Protein AF-A0A7C0XBI8-F1 (afdb_monomer_lite)

Foldseek 3Di:
DAQEDEAEAQAPVSLVVQVVQVVVPHLYEYEYQDPFGRPPDDPVVRVVSVVVQVVSPSYDYDNDDDPDDDDDDPDDDDDDDD

Sequence (82 aa):
MPSSTLIIGGGVVGIELGTILSSLGSDVTIVEMMDHILPGEDEDSIYETLELLDVKGGYSYTSLKIHQVRTKLSAWITSSTW

Radius of gyration: 14.23 Å; chains: 1; bounding box: 27×31×35 Å

pLDDT: mean 79.51, std 15.03, range [34.5, 92.5]

Structure (mmCIF, N/CA/C/O backbone):
data_AF-A0A7C0XBI8-F1
#
_entry.id   AF-A0A7C0XBI8-F1
#
loop_
_atom_site.group_PDB
_atom_site.id
_atom_site.type_symbol
_atom_site.label_atom_id
_atom_site.label_alt_id
_atom_site.label_comp_id
_atom_site.label_asym_id
_atom_site.label_entity_id
_atom_site.label_seq_id
_atom_site.pdbx_PDB_ins_code
_atom_site.Cartn_x
_atom_site.Cartn_y
_atom_site.Cartn_z
_atom_site.occupancy
_atom_site.B_iso_or_equiv
_atom_site.auth_seq_id
_atom_site.auth_comp_id
_atom_site.auth_asym_id
_atom_site.auth_atom_id
_atom_site.pdbx_PDB_model_num
ATOM 1 N N . MET A 1 1 ? -5.565 -2.202 16.350 1.00 79.38 1 MET A N 1
ATOM 2 C CA . MET A 1 1 ? -5.141 -1.591 15.075 1.00 79.38 1 MET A CA 1
ATOM 3 C C . MET A 1 1 ? -6.173 -0.582 14.615 1.00 79.38 1 MET A C 1
ATOM 5 O O . MET A 1 1 ? -7.280 -0.628 15.152 1.00 79.38 1 MET A O 1
ATOM 9 N N . PRO A 1 2 ? -5.829 0.346 13.700 1.00 85.38 2 PRO A N 1
ATOM 10 C CA . PRO A 1 2 ? -6.829 1.153 13.009 1.00 85.38 2 PRO A CA 1
ATOM 11 C C . PRO A 1 2 ? -7.914 0.250 12.417 1.00 85.38 2 PRO A C 1
ATOM 13 O O . PRO A 1 2 ? -7.619 -0.871 12.015 1.00 85.38 2 PRO A O 1
ATOM 16 N N . SER A 1 3 ? -9.161 0.719 12.382 1.00 88.75 3 SER A N 1
ATOM 17 C CA . SER A 1 3 ? -10.237 -0.025 11.716 1.00 88.75 3 SER A CA 1
ATOM 18 C C . SER A 1 3 ? -10.044 -0.073 10.200 1.00 88.75 3 SER A C 1
ATOM 20 O O . SER A 1 3 ? -10.460 -1.031 9.565 1.00 88.75 3 SER A O 1
ATOM 22 N N . SER A 1 4 ? -9.404 0.953 9.635 1.00 89.75 4 SER A N 1
ATOM 23 C CA . SER A 1 4 ? -9.021 1.025 8.226 1.00 89.75 4 SER A CA 1
ATOM 24 C C . SER A 1 4 ? -7.692 1.761 8.066 1.00 89.75 4 SER A C 1
ATOM 26 O O . SER A 1 4 ? -7.315 2.588 8.902 1.00 89.75 4 SER A O 1
ATOM 28 N N . THR A 1 5 ? -6.950 1.453 7.008 1.00 91.56 5 THR A N 1
ATOM 29 C CA . THR A 1 5 ? -5.668 2.075 6.666 1.00 91.56 5 THR A CA 1
ATOM 30 C C . THR A 1 5 ? -5.594 2.309 5.164 1.00 91.56 5 THR A C 1
ATOM 32 O O . THR A 1 5 ? -5.745 1.384 4.377 1.00 91.56 5 THR A O 1
ATOM 35 N N . LEU A 1 6 ? -5.315 3.551 4.773 1.00 90.81 6 LEU A N 1
ATOM 36 C CA . LEU A 1 6 ? -4.987 3.912 3.398 1.00 90.81 6 LEU A CA 1
ATOM 37 C C . LEU A 1 6 ? -3.464 4.017 3.251 1.00 90.81 6 LEU A C 1
ATOM 39 O O . LEU A 1 6 ? -2.837 4.819 3.943 1.00 90.81 6 LEU A O 1
ATOM 43 N N . ILE A 1 7 ? -2.890 3.250 2.332 1.00 91.00 7 ILE A N 1
ATOM 44 C CA . ILE A 1 7 ? -1.488 3.327 1.919 1.00 91.00 7 ILE A CA 1
ATOM 45 C C . ILE A 1 7 ? -1.444 3.938 0.519 1.00 91.00 7 ILE A C 1
ATOM 47 O O . ILE A 1 7 ? -2.202 3.550 -0.365 1.00 91.00 7 ILE A O 1
ATOM 51 N N . ILE A 1 8 ? -0.565 4.918 0.322 1.00 91.75 8 ILE A N 1
ATOM 52 C CA . ILE A 1 8 ? -0.366 5.589 -0.966 1.00 91.75 8 ILE A CA 1
ATOM 53 C C . ILE A 1 8 ? 1.012 5.175 -1.485 1.00 91.75 8 ILE A C 1
ATOM 55 O O . ILE A 1 8 ? 2.021 5.503 -0.863 1.00 91.75 8 ILE A O 1
ATOM 59 N N . GLY A 1 9 ? 1.031 4.460 -2.606 1.00 89.56 9 GLY A N 1
ATOM 60 C CA . GLY A 1 9 ? 2.191 3.784 -3.180 1.00 89.56 9 GLY A CA 1
ATOM 61 C C . GLY A 1 9 ? 2.106 2.265 -3.000 1.00 89.56 9 GLY A C 1
ATOM 62 O O . GLY A 1 9 ? 2.093 1.764 -1.878 1.00 89.56 9 GLY A O 1
ATOM 63 N N . GLY A 1 10 ? 2.076 1.540 -4.116 1.00 89.25 10 GLY A N 1
ATOM 64 C CA . GLY A 1 10 ? 2.020 0.083 -4.230 1.00 89.25 10 GLY A CA 1
ATOM 65 C C . GLY A 1 10 ? 3.372 -0.577 -4.507 1.00 89.25 10 GLY A C 1
ATOM 66 O O . GLY A 1 10 ? 3.401 -1.699 -4.997 1.00 89.25 10 GLY A O 1
ATOM 67 N N . GLY A 1 11 ? 4.492 0.092 -4.224 1.00 90.19 11 GLY A N 1
ATOM 68 C CA . GLY A 1 11 ? 5.820 -0.534 -4.242 1.00 90.19 11 GLY A CA 1
ATOM 69 C C . GLY A 1 11 ? 6.034 -1.514 -3.078 1.00 90.19 11 GLY A C 1
ATOM 70 O O . GLY A 1 11 ? 5.193 -1.614 -2.184 1.00 90.19 11 GLY A O 1
ATOM 71 N N . VAL A 1 12 ? 7.191 -2.187 -3.054 1.00 90.75 12 VAL A N 1
ATOM 72 C CA . VAL A 1 12 ? 7.527 -3.261 -2.089 1.00 90.75 12 VAL A CA 1
ATOM 73 C C . VAL A 1 12 ? 7.192 -2.878 -0.642 1.00 90.75 12 VAL A C 1
ATOM 75 O O . VAL A 1 12 ? 6.440 -3.580 0.026 1.00 90.75 12 VAL A O 1
ATOM 78 N N . VAL A 1 13 ? 7.644 -1.706 -0.187 1.00 92.50 13 VAL A N 1
ATOM 79 C CA . VAL A 1 13 ? 7.407 -1.227 1.190 1.00 92.50 13 VAL A CA 1
ATOM 80 C C . VAL A 1 13 ? 5.917 -1.031 1.497 1.00 92.50 13 VAL A C 1
ATOM 82 O O . VAL A 1 13 ? 5.462 -1.343 2.597 1.00 92.50 13 VAL A O 1
ATOM 85 N N . GLY A 1 14 ? 5.142 -0.509 0.541 1.00 90.88 14 GLY A N 1
ATOM 86 C CA . GLY A 1 14 ? 3.703 -0.297 0.711 1.00 90.88 14 GLY A CA 1
ATOM 87 C C . GLY A 1 14 ? 2.943 -1.618 0.819 1.00 90.88 14 GLY A C 1
ATOM 88 O O . GLY A 1 14 ? 2.055 -1.750 1.660 1.00 90.88 14 GLY A O 1
ATOM 89 N N . ILE A 1 15 ? 3.348 -2.611 0.025 1.00 89.25 15 ILE A N 1
ATOM 90 C CA . ILE A 1 15 ? 2.785 -3.965 0.043 1.00 89.25 15 ILE A CA 1
ATOM 91 C C . ILE A 1 15 ? 3.151 -4.705 1.335 1.00 89.25 15 ILE A C 1
ATOM 93 O O . ILE A 1 15 ? 2.275 -5.309 1.953 1.00 89.25 15 ILE A O 1
ATOM 97 N N . GLU A 1 16 ? 4.401 -4.627 1.797 1.00 89.94 16 GLU A N 1
ATOM 98 C CA . GLU A 1 16 ? 4.841 -5.245 3.056 1.00 89.94 16 GLU A CA 1
ATOM 99 C C . GLU A 1 16 ? 4.113 -4.655 4.268 1.00 89.94 16 GLU A C 1
ATOM 101 O O . GLU A 1 16 ? 3.538 -5.389 5.078 1.00 89.94 16 GLU A O 1
ATOM 106 N N . LEU A 1 17 ? 4.090 -3.322 4.379 1.00 91.69 17 LE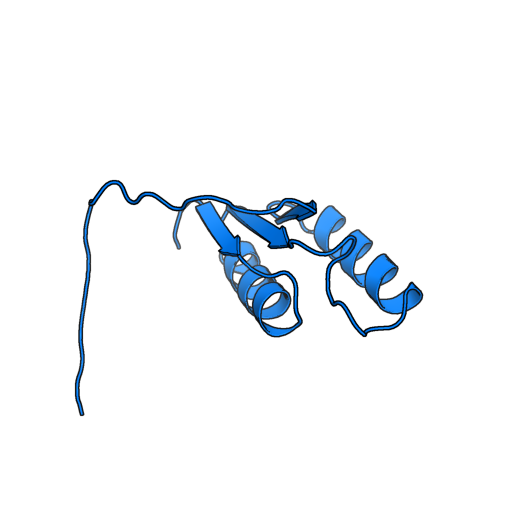U A N 1
ATOM 107 C CA . LEU A 1 17 ? 3.401 -2.643 5.472 1.00 91.69 17 LEU A CA 1
ATOM 108 C C . LEU A 1 17 ? 1.902 -2.914 5.420 1.00 91.69 17 LEU A C 1
ATOM 110 O O . LEU A 1 17 ? 1.297 -3.177 6.460 1.00 91.69 17 LEU A O 1
ATOM 114 N N . GLY A 1 18 ? 1.329 -2.880 4.214 1.00 89.62 18 GLY A N 1
ATOM 115 C CA . GLY A 1 18 ? -0.038 -3.292 3.960 1.00 89.62 18 GLY A CA 1
ATOM 116 C C . GLY A 1 18 ? -0.274 -4.651 4.581 1.00 89.62 18 GLY A C 1
ATOM 117 O O . GLY A 1 18 ? -1.025 -4.708 5.549 1.00 89.62 18 GLY A O 1
ATOM 118 N N . THR A 1 19 ? 0.455 -5.667 4.100 1.00 88.06 19 THR A N 1
ATOM 119 C CA . THR A 1 19 ? 0.385 -7.084 4.506 1.00 88.06 19 THR A CA 1
ATOM 120 C C . THR A 1 19 ? 0.387 -7.265 6.025 1.00 88.06 19 THR A C 1
ATOM 122 O O . THR A 1 19 ? -0.410 -8.034 6.578 1.00 88.06 19 THR A O 1
ATOM 125 N N . ILE A 1 20 ? 1.272 -6.549 6.721 1.00 89.94 20 ILE A N 1
ATOM 126 C CA . ILE A 1 20 ? 1.359 -6.588 8.182 1.00 89.94 20 ILE A CA 1
ATOM 127 C C . ILE A 1 20 ? 0.089 -6.005 8.813 1.00 89.94 20 ILE A C 1
ATOM 129 O O . ILE A 1 20 ? -0.469 -6.601 9.734 1.00 89.94 20 ILE A O 1
ATOM 133 N N . LEU A 1 21 ? -0.398 -4.863 8.326 1.00 90.81 21 LEU A N 1
ATOM 134 C CA . LEU A 1 21 ? -1.535 -4.166 8.921 1.00 90.81 21 LEU A CA 1
ATOM 135 C C . LEU A 1 21 ? -2.860 -4.925 8.777 1.00 90.81 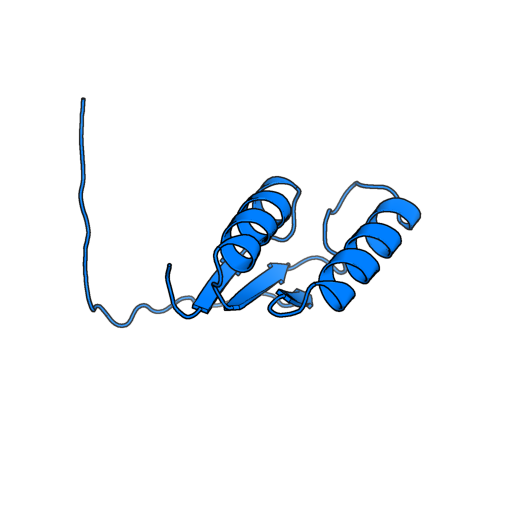21 LEU A C 1
ATOM 137 O O . LEU A 1 21 ? -3.595 -4.967 9.768 1.00 90.81 21 LEU A O 1
ATOM 141 N N . SER A 1 22 ? -3.168 -5.564 7.637 1.00 88.69 22 SER A N 1
ATOM 142 C CA . SER A 1 22 ? -4.395 -6.387 7.586 1.00 88.69 22 SER A CA 1
ATOM 143 C C . SER A 1 22 ? -4.245 -7.725 8.302 1.00 88.69 22 SER A C 1
ATOM 145 O O . SER A 1 22 ? -5.206 -8.175 8.921 1.00 88.69 22 SER A O 1
ATOM 147 N N . SER A 1 23 ? -3.036 -8.301 8.380 1.00 88.50 23 SER A N 1
ATOM 148 C CA . SER A 1 23 ? -2.804 -9.480 9.236 1.00 88.50 23 SER A CA 1
ATOM 149 C C . SER A 1 23 ? -3.082 -9.177 10.717 1.00 88.50 23 SER A C 1
ATOM 151 O O . SER A 1 23 ? -3.443 -10.063 11.488 1.00 88.50 23 SER A O 1
ATOM 153 N N . LEU A 1 24 ? -2.947 -7.909 11.117 1.00 90.50 24 LEU A N 1
ATOM 154 C CA . LEU A 1 24 ? -3.295 -7.401 12.445 1.00 90.50 24 LEU A CA 1
ATOM 155 C C . LEU A 1 24 ? -4.751 -6.892 12.548 1.00 90.50 24 LEU A C 1
ATOM 157 O O . LEU A 1 24 ? -5.125 -6.309 13.571 1.00 90.50 24 LEU A O 1
ATOM 161 N N . GLY A 1 25 ? -5.568 -7.107 11.513 1.00 88.44 25 GLY A N 1
ATOM 162 C CA . GLY A 1 25 ? -7.007 -6.836 11.480 1.00 88.44 25 GLY A CA 1
ATOM 163 C C . GLY A 1 25 ? -7.427 -5.444 10.993 1.00 88.44 25 GLY A C 1
ATOM 164 O O . GLY A 1 25 ? -8.571 -5.064 11.225 1.00 88.44 25 GLY A O 1
ATOM 165 N N . SER A 1 26 ? -6.534 -4.665 10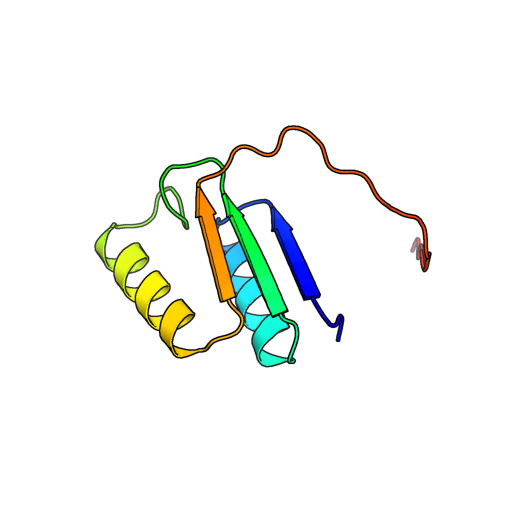.374 1.00 90.56 26 SER A N 1
ATOM 166 C CA . SER A 1 26 ? -6.900 -3.391 9.729 1.00 90.56 26 SER A CA 1
ATOM 167 C C . SER A 1 26 ? -7.479 -3.633 8.333 1.00 90.56 26 SER A C 1
ATOM 169 O O . SER A 1 26 ? -6.924 -4.431 7.591 1.00 90.56 26 SER A O 1
ATOM 171 N N . ASP A 1 27 ? -8.535 -2.928 7.930 1.00 90.19 27 ASP A N 1
ATOM 172 C CA . ASP A 1 27 ? -8.985 -2.928 6.530 1.00 90.19 27 ASP A CA 1
ATOM 173 C C . ASP A 1 27 ? -8.057 -2.042 5.679 1.00 90.19 27 ASP A C 1
ATOM 175 O O . ASP A 1 27 ? -8.043 -0.816 5.831 1.00 90.19 27 ASP A O 1
ATOM 179 N N . VAL A 1 28 ? -7.213 -2.646 4.841 1.00 90.50 28 VAL A N 1
ATOM 180 C CA . VAL A 1 28 ? -6.143 -1.946 4.122 1.00 90.50 28 VAL A CA 1
ATOM 181 C C . VAL A 1 28 ? -6.550 -1.658 2.677 1.00 90.50 28 VAL A C 1
ATOM 183 O O . VAL A 1 28 ? -6.906 -2.542 1.903 1.00 90.50 28 VAL A O 1
ATOM 186 N N . THR A 1 29 ? -6.413 -0.401 2.268 1.00 89.81 29 THR A N 1
ATOM 187 C CA . THR A 1 29 ? -6.521 0.033 0.871 1.00 89.81 29 THR A CA 1
ATOM 188 C C . THR A 1 29 ? -5.179 0.580 0.409 1.00 89.81 29 THR A C 1
ATOM 190 O O . THR A 1 29 ? -4.628 1.471 1.053 1.00 89.81 29 THR A O 1
ATOM 193 N N . ILE A 1 30 ? -4.661 0.087 -0.712 1.00 89.12 30 ILE A N 1
ATOM 194 C CA . ILE A 1 30 ? -3.432 0.567 -1.347 1.00 89.12 30 ILE A CA 1
ATOM 195 C C . ILE A 1 30 ? -3.807 1.324 -2.621 1.00 89.12 30 ILE A C 1
ATOM 197 O O . ILE A 1 30 ? -4.545 0.829 -3.465 1.00 89.12 30 ILE A O 1
ATOM 201 N N . VAL A 1 31 ? -3.302 2.539 -2.784 1.00 89.25 31 VAL A N 1
ATOM 202 C CA . VAL A 1 31 ? -3.505 3.322 -4.006 1.00 89.25 31 VAL A CA 1
ATOM 203 C C . VAL A 1 31 ? -2.168 3.499 -4.696 1.00 89.25 31 VAL A C 1
ATOM 205 O O . VAL A 1 31 ? -1.259 4.089 -4.118 1.00 89.25 31 VAL A O 1
ATOM 208 N N . GLU A 1 32 ? -2.057 3.014 -5.925 1.00 88.12 32 GLU A N 1
ATOM 209 C CA . GLU A 1 32 ? -0.877 3.169 -6.774 1.00 88.12 32 GLU A CA 1
ATOM 210 C C . GLU A 1 32 ? -1.234 4.050 -7.973 1.00 88.12 32 GLU A C 1
ATOM 212 O O . GLU A 1 32 ? -2.349 4.005 -8.479 1.00 88.12 32 GLU A O 1
ATOM 217 N N . MET A 1 33 ? -0.313 4.909 -8.401 1.00 87.06 33 MET A N 1
ATOM 218 C CA . MET A 1 33 ? -0.511 5.761 -9.570 1.00 87.06 33 MET A CA 1
ATOM 219 C C . MET A 1 33 ? -0.195 5.024 -10.876 1.00 87.06 33 MET A C 1
ATOM 221 O O . MET A 1 33 ? -0.763 5.375 -11.909 1.00 87.06 33 MET A O 1
ATOM 225 N N . MET A 1 34 ? 0.736 4.070 -10.842 1.00 86.69 34 MET A N 1
ATOM 226 C CA . MET A 1 34 ? 1.089 3.227 -11.982 1.00 86.69 34 MET A CA 1
ATOM 227 C C . MET A 1 34 ? 0.002 2.189 -12.281 1.00 86.69 34 MET A C 1
ATOM 229 O O . MET A 1 34 ? -0.911 1.970 -11.486 1.00 86.69 34 MET A O 1
ATOM 233 N N . ASP A 1 35 ? 0.101 1.554 -13.450 1.00 83.50 35 ASP A N 1
ATOM 234 C CA . ASP A 1 35 ? -0.913 0.611 -13.931 1.00 83.50 35 ASP A CA 1
ATOM 235 C C . ASP A 1 35 ? -1.036 -0.629 -13.033 1.00 83.50 35 ASP A C 1
ATOM 237 O O . ASP A 1 35 ? -2.125 -1.189 -12.909 1.00 83.50 35 ASP A O 1
ATOM 241 N N . HIS A 1 36 ? 0.053 -1.013 -12.364 1.00 82.56 36 HIS A N 1
ATOM 242 C CA . HIS A 1 36 ? 0.145 -2.168 -11.476 1.00 82.56 36 HIS A CA 1
ATOM 243 C C . HIS A 1 36 ? 0.943 -1.853 -10.204 1.00 82.56 36 HIS A C 1
ATOM 245 O O . HIS A 1 36 ? 1.762 -0.931 -10.158 1.00 82.56 36 HIS A O 1
ATOM 251 N N . ILE A 1 37 ? 0.695 -2.654 -9.164 1.00 86.25 37 ILE A N 1
ATOM 252 C CA . ILE A 1 37 ? 1.530 -2.694 -7.961 1.00 86.25 37 ILE A CA 1
ATOM 253 C C . ILE A 1 37 ? 2.914 -3.269 -8.286 1.00 86.25 37 ILE A C 1
ATOM 255 O O . ILE A 1 37 ? 3.093 -3.916 -9.313 1.00 86.25 37 ILE A O 1
ATOM 259 N N . LEU A 1 38 ? 3.875 -3.050 -7.389 1.00 88.75 38 LEU A N 1
ATOM 260 C CA . LEU A 1 38 ? 5.268 -3.477 -7.530 1.00 88.75 38 LEU A CA 1
ATOM 261 C C . LEU A 1 38 ? 5.883 -3.073 -8.887 1.00 88.75 38 LEU A C 1
ATOM 263 O O . LEU A 1 38 ? 6.423 -3.917 -9.600 1.00 88.75 38 LEU A O 1
ATOM 267 N N . PRO A 1 39 ? 5.817 -1.781 -9.268 1.00 80.88 39 PRO A N 1
ATOM 268 C CA . PRO A 1 39 ? 6.338 -1.349 -10.555 1.00 80.88 39 PRO A CA 1
ATOM 269 C C . PRO A 1 39 ? 7.844 -1.616 -10.645 1.00 80.88 39 PRO A C 1
ATOM 271 O O . PRO A 1 39 ? 8.624 -1.104 -9.839 1.00 80.88 39 PRO A O 1
ATOM 274 N N . GLY A 1 40 ? 8.244 -2.403 -11.644 1.00 83.56 40 GLY A N 1
ATOM 275 C CA . GLY A 1 40 ? 9.628 -2.837 -11.855 1.00 83.56 40 GLY A CA 1
ATOM 276 C C . GLY A 1 40 ? 9.891 -4.310 -11.533 1.00 83.56 40 GLY A C 1
ATOM 277 O O . GLY A 1 40 ? 10.957 -4.803 -11.896 1.00 83.56 40 GLY A O 1
ATOM 278 N N . GLU A 1 41 ? 8.937 -5.003 -10.910 1.00 87.12 41 GLU A N 1
ATOM 279 C CA . GLU A 1 41 ? 8.964 -6.460 -10.757 1.00 87.12 41 GLU A CA 1
ATOM 280 C C . GLU A 1 41 ? 8.396 -7.169 -12.001 1.00 87.12 41 GLU A C 1
ATOM 282 O O . GLU A 1 41 ? 7.757 -6.549 -12.854 1.00 87.12 41 GLU A O 1
ATOM 287 N N . ASP A 1 42 ? 8.653 -8.475 -12.110 1.00 89.12 42 ASP A N 1
ATOM 288 C CA . ASP A 1 42 ? 8.129 -9.328 -13.186 1.00 89.12 42 ASP A CA 1
ATOM 289 C C . ASP A 1 42 ? 6.593 -9.445 -13.110 1.00 89.12 42 ASP A C 1
ATOM 291 O O . ASP A 1 42 ? 6.026 -9.546 -12.018 1.00 89.12 42 ASP A O 1
ATOM 295 N N . GLU A 1 43 ? 5.922 -9.467 -14.267 1.00 85.19 43 GLU A N 1
ATOM 296 C CA . GLU A 1 43 ? 4.469 -9.623 -14.373 1.00 85.19 43 GLU A CA 1
ATOM 297 C C . GLU A 1 43 ? 3.969 -10.870 -13.633 1.00 85.19 43 GLU A C 1
ATOM 299 O O . GLU A 1 43 ? 2.969 -10.784 -12.920 1.00 85.19 43 GLU A O 1
ATOM 304 N N . ASP A 1 44 ? 4.681 -11.997 -13.722 1.00 87.31 44 ASP A N 1
ATOM 305 C CA . ASP A 1 44 ? 4.287 -13.240 -13.046 1.00 87.31 44 ASP A CA 1
ATOM 306 C C . ASP A 1 44 ? 4.274 -13.065 -11.515 1.00 87.31 44 ASP A C 1
ATOM 308 O O . ASP A 1 44 ? 3.342 -13.498 -10.834 1.00 87.31 44 ASP A O 1
ATOM 312 N N . SER A 1 45 ? 5.271 -12.352 -10.978 1.00 85.81 45 SER A N 1
ATOM 313 C CA . SER A 1 45 ? 5.378 -12.032 -9.546 1.00 85.81 45 SER A CA 1
ATOM 314 C C . SER A 1 45 ? 4.256 -11.091 -9.093 1.00 85.81 45 SER A C 1
ATOM 316 O O . SER A 1 45 ? 3.689 -11.243 -8.004 1.00 85.81 45 SER A O 1
ATOM 318 N N . ILE A 1 46 ? 3.885 -10.136 -9.952 1.00 86.38 46 ILE A N 1
ATOM 319 C CA . ILE A 1 46 ? 2.758 -9.231 -9.716 1.00 86.38 46 ILE A CA 1
ATOM 320 C C . ILE A 1 46 ? 1.452 -10.030 -9.653 1.00 86.38 46 ILE A C 1
ATOM 322 O O . ILE A 1 46 ? 0.703 -9.870 -8.690 1.00 86.38 46 ILE A O 1
ATOM 326 N N . TYR A 1 47 ? 1.181 -10.909 -10.623 1.00 85.44 47 TYR A N 1
ATOM 327 C CA . TYR A 1 47 ? -0.044 -11.716 -10.644 1.00 85.44 47 TYR A CA 1
ATOM 328 C C . TYR A 1 47 ? -0.168 -12.622 -9.417 1.00 85.44 47 TYR A C 1
ATOM 330 O O . TYR A 1 47 ? -1.225 -12.636 -8.784 1.00 85.44 47 TYR A O 1
ATOM 338 N N . GLU A 1 48 ? 0.907 -13.315 -9.035 1.00 86.75 48 GLU A N 1
ATOM 339 C CA . GLU A 1 48 ? 0.919 -14.158 -7.834 1.00 86.75 48 GLU A CA 1
ATOM 340 C C . GLU A 1 48 ? 0.641 -13.330 -6.571 1.00 86.75 48 GLU A C 1
ATOM 342 O O . GLU A 1 48 ? -0.192 -13.694 -5.737 1.00 86.75 48 GLU A O 1
ATOM 347 N N . THR A 1 49 ? 1.282 -12.165 -6.449 1.00 85.06 49 THR A N 1
ATOM 348 C CA . THR A 1 49 ? 1.054 -11.255 -5.320 1.00 85.06 49 THR A CA 1
ATOM 349 C C . THR A 1 49 ? -0.402 -10.794 -5.262 1.00 85.06 49 THR A C 1
ATOM 351 O O . THR A 1 49 ? -1.001 -10.769 -4.186 1.00 85.06 49 THR A O 1
ATOM 354 N N . LEU A 1 50 ? -0.992 -10.446 -6.406 1.00 82.00 50 LEU A N 1
ATOM 355 C CA . LEU A 1 50 ? -2.381 -10.003 -6.497 1.00 82.00 50 LEU A CA 1
ATOM 356 C C . LEU A 1 50 ? -3.371 -11.094 -6.079 1.00 82.00 50 LEU A C 1
ATOM 358 O O . LEU A 1 50 ? -4.294 -10.811 -5.315 1.00 82.00 50 LEU A O 1
ATOM 362 N N . GLU A 1 51 ? -3.155 -12.334 -6.516 1.00 82.06 51 GLU A N 1
ATOM 363 C CA . GLU A 1 51 ? -3.991 -13.476 -6.137 1.00 82.06 51 GLU A CA 1
ATOM 364 C C . GLU A 1 51 ? -3.911 -13.752 -4.627 1.00 82.06 51 GLU A C 1
ATOM 366 O O . GLU A 1 51 ? -4.931 -13.924 -3.955 1.00 82.06 51 GLU A O 1
ATOM 371 N N . LEU A 1 52 ? -2.706 -13.696 -4.050 1.00 81.00 52 LEU A N 1
ATOM 372 C CA . LEU A 1 52 ? -2.505 -13.865 -2.609 1.00 81.00 52 LEU A CA 1
ATOM 373 C C . LEU A 1 52 ? -3.183 -12.769 -1.776 1.00 81.00 52 LEU A C 1
ATOM 375 O O . LEU A 1 52 ? -3.657 -13.045 -0.668 1.00 81.00 52 LEU A O 1
ATOM 379 N N . LEU A 1 53 ? -3.206 -11.530 -2.271 1.00 78.31 53 LEU A N 1
ATOM 380 C CA . LEU A 1 53 ? -3.865 -10.412 -1.594 1.00 78.31 53 LEU A CA 1
ATOM 381 C C . LEU A 1 53 ? -5.393 -10.537 -1.639 1.00 78.31 53 LEU A C 1
ATOM 383 O O . LEU A 1 53 ? -6.038 -10.259 -0.626 1.00 78.31 53 LEU A O 1
ATOM 387 N N . ASP A 1 54 ? -5.959 -11.008 -2.753 1.00 74.12 54 ASP A N 1
ATOM 388 C CA . ASP A 1 54 ? -7.406 -11.220 -2.904 1.00 74.12 54 ASP A CA 1
ATOM 389 C C . ASP A 1 54 ? -7.915 -12.327 -1.962 1.00 74.12 54 ASP A C 1
ATOM 391 O O . ASP A 1 54 ? -8.896 -12.149 -1.237 1.00 74.12 54 ASP A O 1
ATOM 395 N N . VAL A 1 55 ? -7.172 -13.437 -1.858 1.00 72.19 55 VAL A N 1
ATOM 396 C CA . VAL A 1 55 ? -7.509 -14.565 -0.967 1.00 72.19 55 VAL A CA 1
ATOM 397 C C . VAL A 1 55 ? -7.500 -14.172 0.514 1.00 72.19 55 VAL A C 1
ATOM 399 O O . VAL A 1 55 ? -8.301 -14.687 1.297 1.00 72.19 55 VAL A O 1
ATOM 402 N N . LYS A 1 56 ? -6.596 -13.278 0.934 1.00 66.25 56 LYS A N 1
ATOM 403 C CA . LYS A 1 56 ? -6.452 -12.899 2.351 1.00 66.25 56 LYS A CA 1
ATOM 404 C C . LYS A 1 56 ? -7.593 -12.020 2.869 1.00 66.25 56 LYS A C 1
ATOM 406 O O . LYS A 1 56 ? -7.822 -12.018 4.078 1.00 66.25 56 LYS A O 1
ATOM 411 N N . GLY A 1 57 ? -8.328 -11.335 1.988 1.00 61.69 57 GLY A N 1
ATOM 412 C CA . GLY A 1 57 ? -9.406 -10.418 2.362 1.00 61.69 57 GLY A CA 1
ATOM 413 C C . GLY A 1 57 ? -8.918 -9.186 3.145 1.00 61.69 57 GLY A C 1
ATOM 414 O O . GLY A 1 57 ? -7.846 -9.176 3.750 1.00 61.69 57 GLY A O 1
ATOM 415 N N . GLY A 1 58 ? -9.689 -8.095 3.112 1.00 61.88 58 GLY A N 1
ATOM 416 C CA . GLY A 1 58 ? -9.295 -6.834 3.769 1.00 61.88 58 GLY A CA 1
ATOM 417 C C . GLY A 1 58 ? -8.108 -6.124 3.104 1.00 61.88 58 GLY A C 1
ATOM 418 O O . GLY A 1 58 ? -7.452 -5.302 3.742 1.00 61.88 58 GLY A O 1
ATOM 419 N N . TYR A 1 59 ? -7.830 -6.467 1.842 1.00 69.38 59 TYR A N 1
ATOM 420 C CA . TYR A 1 59 ? -6.952 -5.730 0.941 1.00 69.38 59 TYR A CA 1
ATOM 421 C C . TYR A 1 59 ? -7.733 -5.299 -0.287 1.00 69.38 59 TYR A C 1
ATOM 423 O O . TYR A 1 59 ? -8.431 -6.096 -0.906 1.00 69.38 59 TYR A O 1
ATOM 431 N N . SER A 1 60 ? -7.561 -4.045 -0.678 1.00 72.38 60 SER A N 1
ATOM 432 C CA . SER A 1 60 ? -7.928 -3.575 -2.010 1.00 72.38 60 SER A CA 1
ATOM 433 C C . SER A 1 60 ? -6.795 -2.738 -2.576 1.00 72.38 60 SER A C 1
ATOM 435 O O . SER A 1 60 ? -6.089 -2.053 -1.833 1.00 72.38 60 SER A O 1
ATOM 437 N N . TYR A 1 61 ? -6.605 -2.803 -3.889 1.00 75.31 61 TYR A N 1
ATOM 438 C CA . TYR A 1 61 ? -5.659 -1.952 -4.592 1.00 75.31 61 TYR A CA 1
ATOM 439 C C . TYR A 1 61 ? -6.341 -1.281 -5.778 1.00 75.31 61 TYR A C 1
ATOM 441 O O . TYR A 1 61 ? -7.311 -1.796 -6.337 1.00 75.31 61 TYR A O 1
ATOM 449 N N . THR A 1 62 ? -5.868 -0.095 -6.144 1.00 72.81 62 THR A N 1
ATOM 450 C CA . THR A 1 62 ? -6.426 0.642 -7.275 1.00 72.81 62 THR A CA 1
ATOM 451 C C . THR A 1 62 ? -5.364 1.494 -7.950 1.00 72.81 62 THR A C 1
ATOM 453 O O . THR A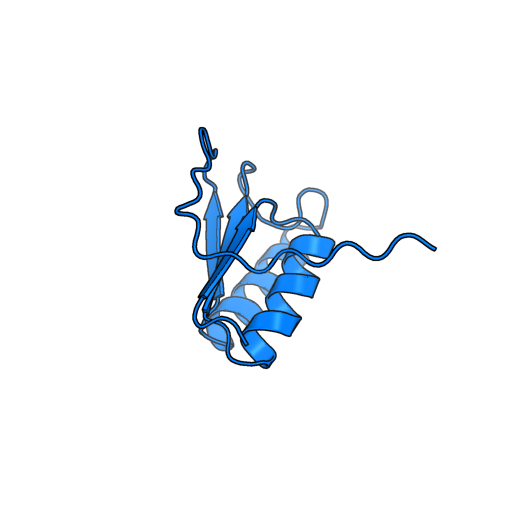 1 62 ? -4.573 2.162 -7.278 1.00 72.81 62 THR A O 1
ATOM 456 N N . SER A 1 63 ? -5.369 1.464 -9.281 1.00 77.25 63 SER A N 1
ATOM 457 C CA . SER A 1 63 ? -4.514 2.280 -10.140 1.00 77.25 63 SER A CA 1
ATOM 458 C C . SER A 1 63 ? -5.150 3.669 -10.284 1.00 77.25 63 SER A C 1
ATOM 460 O O . SER A 1 63 ? -5.885 3.952 -11.232 1.00 77.25 63 SER A O 1
ATOM 462 N N . LEU A 1 64 ? -4.960 4.524 -9.275 1.00 79.69 64 LEU A N 1
ATOM 463 C CA . LEU A 1 64 ? -5.515 5.874 -9.209 1.00 79.69 64 LEU A CA 1
ATOM 464 C C . LEU A 1 64 ? -4.458 6.908 -8.839 1.00 79.69 64 LEU A C 1
ATOM 466 O O . LEU A 1 64 ? -3.709 6.791 -7.872 1.00 79.69 64 LEU A O 1
ATOM 470 N N . LYS A 1 65 ? -4.505 8.036 -9.546 1.00 81.56 65 LYS A N 1
ATOM 471 C CA . LYS A 1 65 ? -3.735 9.219 -9.176 1.00 81.56 65 LYS A CA 1
ATOM 472 C C . LYS A 1 65 ? -4.440 10.005 -8.072 1.00 81.56 65 LYS A C 1
ATOM 474 O O . LYS A 1 65 ? -5.469 10.651 -8.302 1.00 81.56 65 LYS A O 1
ATOM 479 N N . ILE A 1 66 ? -3.844 10.031 -6.883 1.00 82.12 66 ILE A N 1
ATOM 480 C CA . ILE A 1 66 ? -4.311 10.894 -5.794 1.00 82.12 66 ILE A CA 1
ATOM 481 C C . ILE A 1 66 ? -3.936 12.348 -6.084 1.00 82.12 66 ILE A C 1
ATOM 483 O O . ILE A 1 66 ? -2.772 12.686 -6.279 1.00 82.12 66 ILE A O 1
ATOM 487 N N . HIS A 1 67 ? -4.943 13.222 -6.084 1.00 87.12 67 HIS A N 1
ATOM 488 C CA . HIS A 1 67 ? -4.768 14.663 -6.293 1.00 87.12 67 HIS A CA 1
ATOM 489 C C . HIS A 1 67 ? -4.679 15.442 -4.982 1.00 87.12 67 HIS A C 1
ATOM 491 O O . HIS A 1 67 ? -4.048 16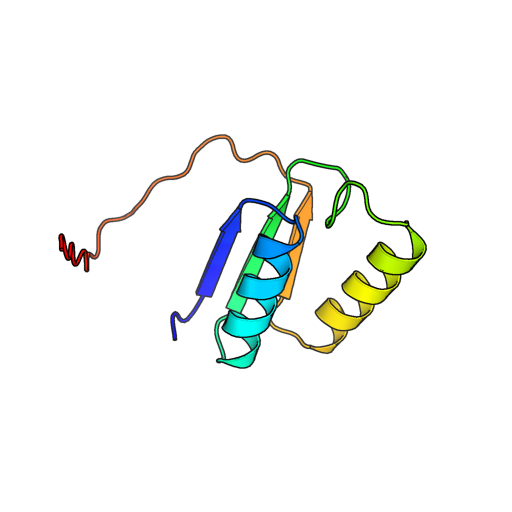.494 -4.922 1.00 87.12 67 HIS A O 1
ATOM 497 N N . GLN A 1 68 ? -5.337 14.950 -3.930 1.00 85.12 68 GLN A N 1
ATOM 498 C CA . GLN A 1 68 ? -5.383 15.638 -2.653 1.00 85.12 68 GLN A CA 1
ATOM 499 C C . GLN A 1 68 ? -5.679 14.672 -1.506 1.00 85.12 68 GLN A C 1
ATOM 501 O O . GLN A 1 68 ? -6.611 13.877 -1.584 1.00 85.12 68 GLN A O 1
ATOM 506 N N . VAL A 1 69 ? -4.941 14.820 -0.405 1.00 83.94 69 VAL A N 1
ATOM 507 C CA . VAL A 1 69 ? -5.247 14.193 0.885 1.00 83.94 69 VAL A CA 1
ATOM 508 C C . VAL A 1 69 ? -5.694 15.291 1.846 1.00 83.94 69 VAL A C 1
ATOM 510 O O . VAL A 1 69 ? -5.025 16.315 1.986 1.00 83.94 69 VAL A O 1
ATOM 513 N N . ARG A 1 70 ? -6.849 15.111 2.492 1.00 83.81 70 ARG A N 1
ATOM 514 C CA . ARG A 1 70 ? -7.324 15.990 3.570 1.00 83.81 70 ARG A CA 1
ATOM 515 C C . ARG A 1 70 ? -7.495 15.164 4.827 1.00 83.81 70 ARG A C 1
ATOM 517 O O . ARG A 1 70 ? -8.155 14.131 4.798 1.00 83.81 70 ARG A O 1
ATOM 524 N N . THR A 1 71 ? -6.954 15.645 5.934 1.00 78.44 71 THR A N 1
ATOM 525 C CA . THR A 1 71 ? -7.190 15.045 7.242 1.00 78.44 71 THR A CA 1
ATOM 526 C C . THR A 1 71 ? -8.373 15.743 7.906 1.00 78.44 71 THR A C 1
ATOM 528 O O . THR A 1 71 ? -8.492 16.968 7.890 1.00 78.44 71 THR A O 1
ATOM 531 N N . LYS A 1 72 ? -9.273 14.962 8.506 1.00 70.50 72 LYS A N 1
ATOM 532 C CA . LYS A 1 72 ? -10.096 15.460 9.609 1.00 70.50 72 LYS A CA 1
ATOM 533 C C . LYS A 1 72 ? -9.302 15.164 10.873 1.00 70.50 72 LYS A C 1
ATOM 535 O O . LYS A 1 72 ? -9.057 14.004 11.180 1.00 70.50 72 LYS A O 1
ATOM 540 N N . LEU A 1 73 ? -8.819 16.200 11.551 1.00 53.97 73 LEU A N 1
ATOM 541 C CA . LEU A 1 73 ? -8.040 16.033 12.774 1.00 53.97 73 LEU A CA 1
ATOM 542 C C . LEU A 1 73 ? -8.918 15.432 13.883 1.00 53.97 73 LEU A C 1
ATOM 544 O O . LEU A 1 73 ? -9.743 16.124 14.470 1.00 53.97 73 LEU A O 1
ATOM 548 N N . SER A 1 74 ? -8.687 14.160 14.198 1.00 51.75 74 SER A N 1
ATOM 549 C CA . SER A 1 74 ? -8.872 13.591 15.537 1.00 51.75 74 SER A CA 1
ATOM 550 C C . SER A 1 74 ? -7.519 13.002 15.943 1.00 51.75 74 SER A C 1
ATOM 552 O O . SER A 1 74 ? -7.176 11.882 15.572 1.00 51.75 74 SER A O 1
ATOM 554 N N . ALA A 1 75 ? -6.684 13.844 16.547 1.00 41.47 75 ALA A N 1
ATOM 555 C CA . ALA A 1 75 ? -5.243 13.655 16.685 1.00 41.47 75 ALA A CA 1
ATOM 556 C C . ALA A 1 75 ? -4.832 12.566 17.692 1.00 41.47 75 ALA A C 1
ATOM 558 O O . ALA A 1 75 ? -5.415 12.478 18.766 1.00 41.47 75 ALA A O 1
ATOM 559 N N . TRP A 1 76 ? -3.726 11.876 17.387 1.00 34.84 76 TRP A N 1
ATOM 560 C CA . TRP A 1 76 ? -2.604 11.665 18.311 1.00 34.84 76 TRP A CA 1
ATOM 561 C C . TRP A 1 76 ? -1.311 11.869 17.512 1.00 34.84 76 TRP A C 1
ATOM 563 O O . TRP A 1 76 ? -1.065 11.161 16.540 1.00 34.84 76 TRP A O 1
ATOM 573 N N . ILE A 1 77 ? -0.511 12.869 17.885 1.00 46.53 77 ILE A N 1
ATOM 574 C CA . ILE A 1 77 ? 0.839 13.092 17.353 1.00 46.53 77 ILE A CA 1
ATOM 575 C C . ILE A 1 77 ? 1.777 12.944 18.547 1.00 46.53 77 ILE A C 1
ATOM 577 O O . ILE A 1 77 ? 1.678 13.719 19.495 1.00 46.53 77 ILE A O 1
ATOM 581 N N . THR A 1 78 ? 2.675 11.960 18.518 1.00 42.22 78 THR A N 1
ATOM 582 C CA . THR A 1 78 ? 3.798 11.890 19.459 1.00 42.22 78 THR A CA 1
ATOM 583 C C . THR A 1 78 ? 5.080 12.120 18.673 1.00 42.22 78 THR A C 1
ATOM 585 O O . THR A 1 78 ? 5.406 11.324 17.795 1.00 42.22 78 THR A O 1
ATOM 588 N N . SER A 1 79 ? 5.808 13.196 18.967 1.00 34.50 79 SER A N 1
ATOM 589 C CA . SER A 1 79 ? 7.185 13.362 18.499 1.00 34.50 79 SER A CA 1
ATOM 590 C C . SER A 1 79 ? 8.143 12.925 19.603 1.00 34.50 79 SER A C 1
ATOM 592 O O . SER A 1 79 ? 8.113 13.496 20.693 1.00 34.50 79 SER A O 1
ATOM 594 N N . SER A 1 80 ? 9.013 11.961 19.319 1.00 41.72 80 SER A N 1
ATOM 595 C CA . SER A 1 80 ? 10.200 11.686 20.128 1.00 41.72 80 SER A CA 1
ATOM 596 C C . SER A 1 80 ? 11.431 12.059 19.310 1.00 41.72 80 SER A C 1
ATOM 598 O O . SER A 1 80 ? 11.788 11.361 18.363 1.00 41.72 80 SER A O 1
ATOM 600 N N . THR A 1 81 ? 12.052 13.179 19.658 1.00 43.62 81 THR A N 1
ATOM 601 C CA . THR A 1 81 ? 13.447 13.460 19.322 1.00 43.62 81 THR A CA 1
ATOM 602 C C . THR A 1 81 ? 14.319 12.705 20.317 1.00 43.62 81 THR A C 1
ATOM 604 O O . THR A 1 81 ? 14.138 12.881 21.524 1.00 43.62 81 THR A O 1
ATOM 607 N N . TRP A 1 82 ? 15.235 11.884 19.816 1.00 48.00 82 TRP A N 1
ATOM 608 C CA . TRP A 1 82 ? 16.498 11.646 20.509 1.00 48.00 82 TRP A CA 1
ATOM 609 C C . TRP A 1 82 ? 17.519 12.624 19.940 1.00 48.00 82 TRP A C 1
ATOM 611 O O . TRP A 1 82 ? 17.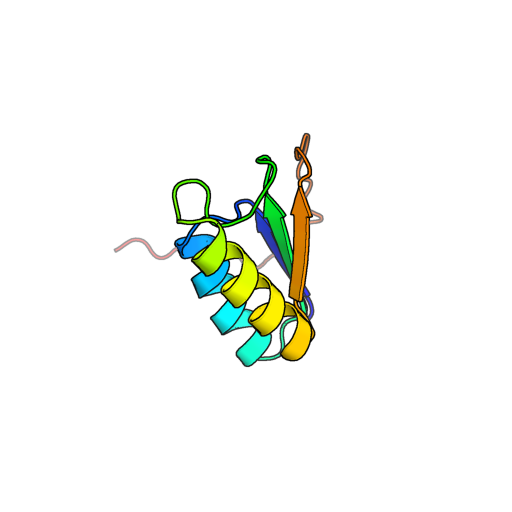491 12.817 18.702 1.00 48.00 82 TRP A O 1
#

Secondary structure (DSSP, 8-state):
--SEEEEE--SHHHHHHHHHHHHTT-EEEEEESSSSSSBTB-HHHHHHHHHHHHHHSSEEEEE-------------------